Protein AF-A0AA41G3C0-F1 (afdb_monomer_lite)

Organism: NCBI:txid1429914

Structure (mmCIF, N/CA/C/O backbone):
data_AF-A0AA41G3C0-F1
#
_entry.id   AF-A0AA41G3C0-F1
#
loop_
_atom_site.group_PDB
_atom_site.id
_atom_site.type_symbol
_atom_site.label_atom_id
_atom_site.label_alt_id
_atom_site.label_comp_id
_atom_site.label_asym_id
_atom_site.label_entity_id
_atom_site.label_seq_id
_atom_site.pdbx_PDB_ins_code
_atom_site.Cartn_x
_atom_site.Cartn_y
_atom_site.Cartn_z
_atom_site.occupancy
_atom_site.B_iso_or_equiv
_atom_site.auth_seq_id
_atom_site.auth_comp_id
_atom_site.auth_asym_id
_atom_site.auth_atom_id
_atom_site.pdbx_PDB_model_num
ATOM 1 N N . MET A 1 1 ? -19.816 33.711 7.220 1.00 37.84 1 MET A N 1
ATOM 2 C CA . MET A 1 1 ? -20.482 32.609 7.944 1.00 37.84 1 MET A CA 1
ATOM 3 C C . MET A 1 1 ? -19.979 31.322 7.329 1.00 37.84 1 MET A C 1
ATOM 5 O O . MET A 1 1 ? -20.242 31.077 6.160 1.00 37.84 1 MET A O 1
ATOM 9 N N . ASN A 1 2 ? -19.125 30.618 8.066 1.00 38.97 2 ASN A N 1
ATOM 10 C CA . ASN A 1 2 ? -18.382 29.459 7.583 1.00 38.97 2 ASN A CA 1
ATOM 11 C C . ASN A 1 2 ? -19.329 28.260 7.511 1.00 38.97 2 ASN A C 1
ATOM 13 O O . ASN A 1 2 ? -20.022 27.975 8.482 1.00 38.97 2 ASN A O 1
ATOM 17 N N . SER A 1 3 ? -19.382 27.595 6.357 1.0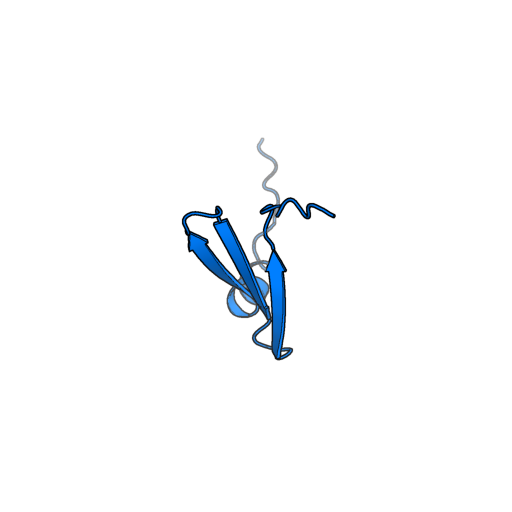0 44.81 3 SER A N 1
ATOM 18 C CA . SER A 1 3 ? -20.067 26.310 6.226 1.00 44.81 3 SER A CA 1
ATOM 19 C C . SER A 1 3 ? -19.192 25.244 6.874 1.00 44.81 3 SER A C 1
ATOM 21 O O . SER A 1 3 ? -18.139 24.892 6.344 1.00 44.81 3 SER A O 1
ATOM 23 N N . GLU A 1 4 ? -19.598 24.780 8.050 1.00 44.47 4 GLU A N 1
ATOM 24 C CA . GLU A 1 4 ? -19.014 23.613 8.699 1.00 44.47 4 GLU A CA 1
ATOM 25 C C . GLU A 1 4 ? -19.506 22.366 7.957 1.00 44.47 4 GLU A C 1
ATOM 27 O O . GLU A 1 4 ? -20.665 21.966 8.057 1.00 44.47 4 GLU A O 1
ATOM 32 N N . ASN A 1 5 ? -18.624 21.779 7.149 1.00 51.03 5 ASN A N 1
ATOM 33 C CA . ASN A 1 5 ? -18.854 20.476 6.541 1.00 51.03 5 ASN A CA 1
ATOM 34 C C . ASN A 1 5 ? -18.869 19.423 7.655 1.00 51.03 5 ASN A C 1
ATOM 36 O O . ASN A 1 5 ? -17.825 19.070 8.204 1.00 51.03 5 ASN A O 1
ATOM 40 N N . GLY A 1 6 ? -20.062 18.932 7.988 1.00 43.66 6 GLY A N 1
ATOM 41 C CA . GLY A 1 6 ? -20.265 17.819 8.906 1.00 43.66 6 GLY A CA 1
ATOM 42 C C . GLY A 1 6 ? -19.696 16.520 8.335 1.00 43.66 6 GLY A C 1
ATOM 43 O O . GLY A 1 6 ? -20.401 15.767 7.675 1.00 43.66 6 GLY A O 1
ATOM 44 N N . ALA A 1 7 ? -18.419 16.259 8.609 1.00 50.31 7 ALA A N 1
ATOM 45 C CA . ALA A 1 7 ? -17.732 14.993 8.343 1.00 50.31 7 ALA A CA 1
ATOM 46 C C . ALA A 1 7 ? -17.294 14.325 9.663 1.00 50.31 7 ALA A C 1
ATOM 48 O O . ALA A 1 7 ? -16.177 13.832 9.784 1.00 50.31 7 ALA A O 1
ATOM 49 N N . GLY A 1 8 ? -18.149 14.388 10.689 1.00 43.22 8 GLY A N 1
ATOM 50 C CA . GLY A 1 8 ? -17.748 14.138 12.078 1.00 43.22 8 GLY A CA 1
ATOM 51 C C . GLY A 1 8 ? -17.925 12.719 12.627 1.00 43.22 8 GLY A C 1
ATOM 52 O O . GLY A 1 8 ? -17.360 12.455 13.677 1.00 43.22 8 GLY A O 1
ATOM 53 N N . ASP A 1 9 ? -18.674 11.817 11.978 1.00 45.25 9 ASP A N 1
ATOM 54 C CA . ASP A 1 9 ? -19.148 10.601 12.684 1.00 45.25 9 ASP A CA 1
ATOM 55 C C . ASP A 1 9 ? -18.963 9.264 11.934 1.00 45.25 9 ASP A C 1
ATOM 57 O O . ASP A 1 9 ? -19.001 8.198 12.534 1.00 45.25 9 ASP A O 1
ATOM 61 N N . ALA A 1 10 ? -18.679 9.277 10.625 1.00 48.38 10 ALA A N 1
ATOM 62 C CA . ALA A 1 10 ? -18.450 8.046 9.844 1.00 48.38 10 ALA A CA 1
ATOM 63 C C . ALA A 1 10 ? -16.961 7.685 9.654 1.00 48.38 10 ALA A C 1
ATOM 65 O O . ALA A 1 10 ? -16.635 6.617 9.137 1.00 48.38 10 ALA A O 1
ATOM 66 N N . VAL A 1 11 ? -16.044 8.580 10.035 1.00 51.75 11 VAL A N 1
ATOM 67 C CA . VAL A 1 11 ? -14.603 8.446 9.750 1.00 51.75 11 VAL A CA 1
ATOM 68 C C . VAL A 1 11 ? -13.888 7.543 10.764 1.00 51.75 11 VAL A C 1
ATOM 70 O O . VAL A 1 11 ? -12.898 6.904 10.420 1.00 51.75 11 VAL A O 1
ATOM 73 N N . THR A 1 12 ? -14.412 7.423 11.984 1.00 50.03 12 THR A N 1
ATOM 74 C CA . THR A 1 12 ? -13.773 6.674 13.081 1.00 50.03 12 THR A CA 1
ATOM 75 C C . THR A 1 12 ? -13.886 5.153 12.922 1.00 50.03 12 T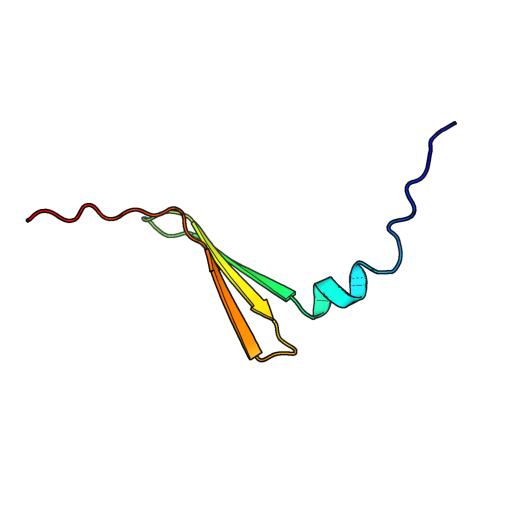HR A C 1
ATOM 77 O O . THR A 1 12 ? -12.949 4.428 13.241 1.00 50.03 12 THR A O 1
ATOM 80 N N . GLY A 1 13 ? -14.989 4.646 12.359 1.00 53.84 13 GLY A N 1
ATOM 81 C CA . GLY A 1 13 ? -15.160 3.204 12.122 1.00 53.84 13 GLY A CA 1
ATOM 82 C C . GLY A 1 13 ? -14.276 2.656 10.994 1.00 53.84 13 GLY A C 1
ATOM 83 O O . GLY A 1 13 ? -13.851 1.502 11.033 1.00 53.84 13 GLY A O 1
ATOM 84 N N . LEU A 1 14 ? -13.955 3.489 9.997 1.00 57.78 14 LEU A N 1
ATOM 85 C CA . LEU A 1 14 ? -13.049 3.119 8.905 1.00 57.78 14 LEU A CA 1
ATOM 86 C C . LEU A 1 14 ? -11.582 3.126 9.352 1.00 57.78 14 LEU A C 1
ATOM 88 O O . LEU A 1 14 ? -10.815 2.279 8.894 1.00 57.78 14 LEU A O 1
ATOM 92 N N . SER A 1 15 ? -11.193 4.040 10.250 1.00 63.09 15 SER A N 1
ATOM 93 C CA . SER A 1 15 ? -9.807 4.138 10.728 1.00 63.09 15 SER A CA 1
ATOM 94 C C . SER A 1 15 ? -9.353 2.931 11.553 1.00 63.09 15 SER A C 1
ATOM 96 O O . SER A 1 15 ? -8.174 2.596 11.513 1.00 63.09 15 SER A O 1
ATOM 98 N N . ASP A 1 16 ? -10.265 2.243 12.248 1.00 76.19 16 ASP A N 1
ATOM 99 C CA . ASP A 1 16 ? -9.921 1.025 13.001 1.00 76.19 16 ASP A CA 1
ATOM 100 C C . ASP A 1 16 ? -9.860 -0.225 12.106 1.00 76.19 16 ASP A C 1
ATOM 102 O O . ASP A 1 16 ? -9.100 -1.164 12.371 1.00 76.19 16 ASP A O 1
ATOM 106 N N . ARG A 1 17 ? -10.636 -0.235 11.014 1.00 88.62 17 ARG A N 1
ATOM 107 C CA . ARG A 1 17 ? -10.676 -1.338 10.044 1.00 88.62 17 ARG A CA 1
ATOM 108 C C . ARG A 1 17 ? -9.455 -1.349 9.134 1.00 88.62 17 ARG A C 1
ATOM 110 O O . ARG A 1 17 ? -8.887 -2.416 8.884 1.00 88.62 17 ARG A O 1
ATOM 117 N N . PHE A 1 18 ? -9.079 -0.185 8.610 1.00 91.62 18 PHE A N 1
ATOM 118 C CA . PHE A 1 18 ? -7.987 -0.069 7.653 1.00 91.62 18 PHE A CA 1
ATOM 119 C C . PHE A 1 18 ? -6.697 0.355 8.344 1.00 91.62 18 PHE A C 1
ATOM 121 O O . PHE A 1 18 ? -6.599 1.451 8.887 1.00 9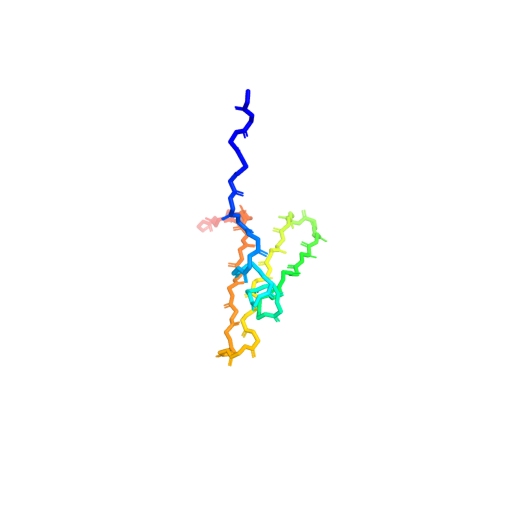1.62 18 PHE A O 1
ATOM 128 N N . ARG A 1 19 ? -5.672 -0.497 8.273 1.00 91.38 19 ARG A N 1
ATOM 129 C CA . ARG A 1 19 ? -4.316 -0.145 8.707 1.00 91.38 19 ARG A CA 1
ATOM 130 C C . ARG A 1 19 ? -3.469 0.243 7.508 1.00 91.38 19 ARG A C 1
ATOM 132 O O . ARG A 1 19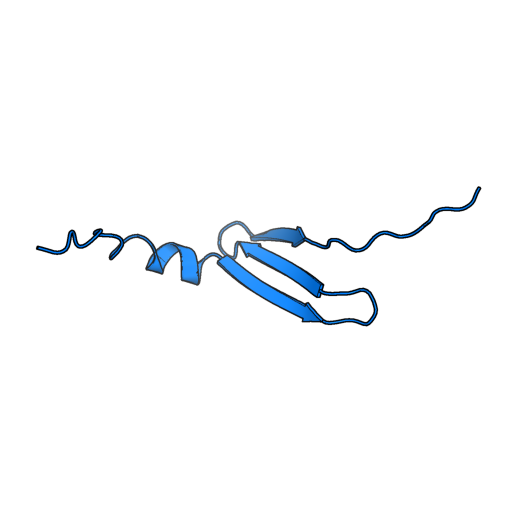 ? -3.325 -0.544 6.575 1.00 91.38 19 ARG A O 1
ATOM 139 N N . TRP A 1 20 ? -2.892 1.439 7.576 1.00 92.50 20 TRP A N 1
ATOM 140 C CA . TRP A 1 20 ? -1.882 1.910 6.636 1.00 92.50 20 TRP A CA 1
ATOM 141 C C . TRP A 1 20 ? -0.491 1.617 7.191 1.00 92.50 20 TRP A C 1
ATOM 143 O O . TRP A 1 20 ? -0.155 2.060 8.290 1.00 92.50 20 TRP A O 1
ATOM 153 N N . ILE A 1 21 ? 0.311 0.869 6.440 1.00 93.69 21 ILE A N 1
ATOM 154 C CA . ILE A 1 21 ? 1.700 0.568 6.784 1.00 93.69 21 ILE A CA 1
ATOM 155 C C . ILE A 1 21 ? 2.566 1.013 5.612 1.00 93.69 21 ILE A C 1
ATOM 157 O O . ILE A 1 21 ? 2.330 0.600 4.478 1.00 93.69 21 ILE A O 1
ATOM 161 N N . GLU A 1 22 ? 3.567 1.842 5.883 1.00 94.69 22 GLU A N 1
ATOM 162 C CA . GLU A 1 22 ? 4.493 2.345 4.871 1.00 94.69 22 GLU A CA 1
ATOM 163 C C . GLU A 1 22 ? 5.901 1.813 5.133 1.00 94.69 22 GLU A C 1
ATOM 165 O O . GLU A 1 22 ? 6.412 1.893 6.252 1.00 94.69 22 GLU A O 1
ATOM 170 N N . TYR A 1 23 ? 6.519 1.265 4.090 1.00 93.12 23 TYR A N 1
ATOM 171 C CA . TYR A 1 23 ? 7.904 0.820 4.090 1.00 93.12 23 TYR A CA 1
ATOM 172 C C . TYR A 1 23 ? 8.702 1.693 3.136 1.00 93.12 23 TYR A C 1
ATOM 174 O O . TYR A 1 23 ? 8.424 1.735 1.939 1.00 93.12 23 TYR A O 1
ATOM 182 N N . SER A 1 24 ? 9.719 2.362 3.661 1.00 91.62 24 SER A N 1
ATOM 183 C CA . SER A 1 24 ? 10.695 3.088 2.855 1.00 91.62 24 SER A CA 1
ATOM 184 C C . SER A 1 24 ? 11.894 2.173 2.602 1.00 91.62 24 SER A C 1
ATOM 186 O O . SER A 1 24 ? 12.543 1.734 3.551 1.00 91.62 24 SER A O 1
ATOM 188 N N . GLY A 1 25 ? 12.175 1.866 1.337 1.00 85.75 25 GLY A N 1
ATOM 189 C CA . GLY A 1 25 ? 13.373 1.135 0.919 1.00 85.75 25 GLY A CA 1
ATOM 190 C C . GLY A 1 25 ? 14.130 1.877 -0.179 1.00 85.75 25 GLY A C 1
ATOM 191 O O . GLY A 1 25 ? 13.682 2.917 -0.660 1.00 85.75 25 GLY A O 1
ATOM 192 N N . ASP A 1 26 ? 15.257 1.315 -0.616 1.00 87.75 26 ASP A N 1
ATOM 193 C CA . ASP A 1 26 ? 16.094 1.907 -1.675 1.00 87.75 26 ASP A CA 1
ATOM 194 C C . ASP A 1 26 ? 15.349 2.051 -3.016 1.00 87.75 26 ASP A C 1
ATOM 196 O O . ASP A 1 26 ? 15.680 2.899 -3.841 1.00 87.75 26 ASP A O 1
ATOM 200 N N . SER A 1 27 ? 14.315 1.233 -3.224 1.00 85.69 27 SER A N 1
ATOM 201 C CA . SER A 1 27 ? 13.454 1.221 -4.411 1.00 85.69 27 SER A CA 1
ATOM 202 C C . SER A 1 27 ? 12.268 2.193 -4.334 1.00 85.69 27 SER A C 1
ATOM 204 O O . SER A 1 27 ? 11.434 2.195 -5.233 1.00 85.69 27 SER A O 1
ATOM 206 N N . GLY A 1 28 ? 12.176 3.015 -3.287 1.00 89.75 28 GLY A N 1
ATOM 207 C CA . GLY A 1 28 ? 11.048 3.917 -3.055 1.00 89.75 28 GLY A CA 1
ATOM 208 C C . GLY A 1 28 ? 10.030 3.371 -2.046 1.00 89.75 28 GLY A C 1
ATOM 209 O O . GLY A 1 28 ? 10.247 2.313 -1.442 1.00 89.75 28 GLY A O 1
ATOM 210 N N . PRO A 1 29 ? 8.945 4.122 -1.792 1.00 93.00 29 PRO A N 1
ATOM 211 C CA . PRO A 1 29 ? 7.944 3.748 -0.808 1.00 93.00 29 PRO A CA 1
ATOM 212 C C . PRO A 1 29 ? 7.066 2.594 -1.305 1.00 93.00 29 PRO A C 1
ATOM 214 O O . PRO A 1 29 ? 6.644 2.529 -2.462 1.00 93.00 29 PRO A O 1
ATOM 217 N N . ILE A 1 30 ? 6.748 1.688 -0.386 1.00 94.88 30 ILE A N 1
ATOM 218 C CA . ILE A 1 30 ? 5.733 0.654 -0.565 1.00 94.88 30 ILE A CA 1
ATOM 219 C C . ILE A 1 30 ? 4.680 0.862 0.514 1.00 94.88 30 ILE A C 1
ATOM 221 O O . ILE A 1 30 ? 4.994 0.888 1.706 1.00 94.88 30 ILE A O 1
ATOM 225 N N . SER A 1 31 ? 3.424 0.975 0.100 1.00 94.81 31 SER A N 1
ATOM 226 C CA . SER A 1 31 ? 2.291 1.094 1.010 1.00 94.81 31 SER A CA 1
ATOM 227 C C . SER A 1 31 ? 1.499 -0.207 1.037 1.00 94.81 31 SER A C 1
ATOM 229 O O . SER A 1 31 ? 1.178 -0.786 -0.003 1.00 94.81 31 SER A O 1
ATOM 231 N N . ILE A 1 32 ? 1.168 -0.660 2.243 1.00 94.81 32 ILE A N 1
ATOM 232 C CA . ILE A 1 32 ? 0.260 -1.776 2.489 1.00 94.81 32 ILE A CA 1
ATOM 233 C C . ILE A 1 32 ? -0.995 -1.222 3.154 1.00 94.81 32 ILE A C 1
ATOM 235 O O . ILE A 1 32 ? -0.930 -0.591 4.210 1.00 94.81 32 ILE A O 1
ATOM 239 N N . ILE A 1 33 ? -2.140 -1.498 2.538 1.00 94.81 33 ILE A N 1
ATOM 240 C CA . ILE A 1 33 ? -3.460 -1.180 3.079 1.00 94.81 33 ILE A CA 1
ATOM 241 C C . ILE A 1 33 ? -4.067 -2.497 3.541 1.00 94.81 33 ILE A C 1
ATOM 243 O O . ILE A 1 33 ? -4.436 -3.326 2.712 1.00 94.81 33 ILE A O 1
ATOM 247 N N . GLN A 1 34 ? -4.150 -2.710 4.851 1.00 95.25 34 GLN A N 1
ATOM 248 C CA . GLN A 1 34 ? -4.716 -3.925 5.433 1.00 95.25 34 GLN A CA 1
ATOM 249 C C . GLN A 1 34 ? -6.157 -3.682 5.890 1.00 95.25 34 GLN A C 1
ATOM 251 O O . GLN A 1 34 ? -6.404 -2.802 6.707 1.00 95.25 34 GLN A O 1
ATOM 256 N N . ASP A 1 35 ? -7.088 -4.505 5.413 1.00 94.56 35 ASP A N 1
ATOM 257 C CA . ASP A 1 35 ? -8.465 -4.608 5.901 1.00 94.56 35 ASP A CA 1
ATOM 258 C C . ASP A 1 35 ? -8.524 -5.709 6.968 1.00 94.56 35 ASP A C 1
ATOM 260 O O . ASP A 1 35 ? -8.500 -6.905 6.648 1.00 94.56 35 ASP A O 1
ATOM 264 N N . THR A 1 36 ? -8.539 -5.309 8.242 1.00 90.25 36 THR A N 1
ATOM 265 C CA . THR A 1 36 ? -8.480 -6.244 9.380 1.00 90.25 36 THR A CA 1
ATOM 266 C C . THR A 1 36 ? -9.759 -7.063 9.553 1.00 90.25 36 THR A C 1
ATOM 268 O O . THR A 1 36 ? -9.702 -8.160 10.099 1.00 90.25 36 THR A O 1
ATOM 271 N N . GLU A 1 37 ? -10.890 -6.575 9.043 1.00 91.75 37 GLU A N 1
ATOM 272 C CA . GLU A 1 37 ? -12.195 -7.234 9.130 1.00 91.75 37 GLU A CA 1
ATOM 273 C C . GLU A 1 37 ? -12.322 -8.356 8.090 1.00 91.75 37 GLU A C 1
ATOM 275 O O . GLU A 1 37 ? -12.773 -9.460 8.391 1.00 91.75 37 GLU A O 1
ATOM 280 N N . ASN A 1 38 ? -11.889 -8.091 6.854 1.00 92.81 38 ASN A N 1
ATOM 281 C CA . ASN A 1 38 ? -12.061 -9.020 5.731 1.00 92.81 38 ASN A CA 1
ATOM 282 C C . ASN A 1 38 ? -10.844 -9.911 5.479 1.00 92.81 38 ASN A C 1
ATOM 284 O O . ASN A 1 38 ? -10.877 -10.732 4.561 1.00 92.81 38 ASN A O 1
ATOM 288 N N . HIS A 1 39 ? -9.775 -9.744 6.264 1.00 92.62 39 HIS A N 1
ATOM 289 C CA . HIS A 1 39 ? -8.488 -10.416 6.074 1.00 92.62 39 HIS A CA 1
ATOM 290 C C . HIS A 1 39 ? -7.924 -10.205 4.659 1.00 92.62 39 HIS A C 1
ATOM 292 O O . HIS A 1 39 ? -7.428 -11.133 4.019 1.00 92.62 39 HIS A O 1
ATOM 298 N N . ARG A 1 40 ? -8.031 -8.973 4.148 1.00 95.94 40 ARG A N 1
ATOM 299 C CA . ARG A 1 40 ? -7.533 -8.581 2.820 1.00 95.94 40 ARG A CA 1
ATOM 300 C C . ARG A 1 40 ? -6.429 -7.545 2.950 1.00 95.94 40 ARG A C 1
ATOM 302 O O . ARG A 1 40 ? -6.366 -6.814 3.935 1.00 95.94 40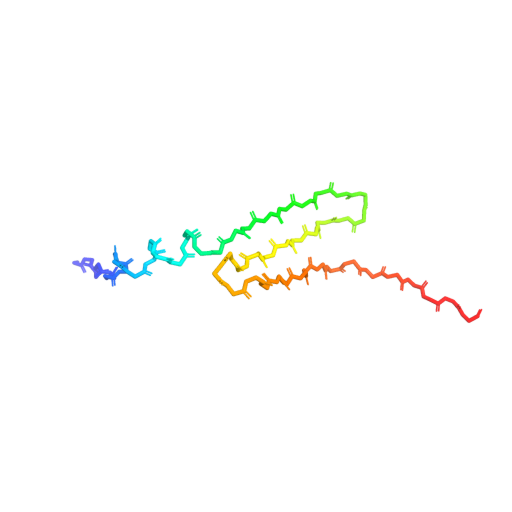 ARG A O 1
ATOM 309 N N . ALA A 1 41 ? -5.580 -7.472 1.935 1.00 95.25 41 ALA A N 1
ATOM 310 C CA . ALA A 1 41 ? -4.582 -6.424 1.828 1.00 95.25 41 ALA A CA 1
ATOM 311 C C . ALA A 1 41 ? -4.394 -6.002 0.371 1.00 95.25 41 ALA A C 1
ATOM 313 O O . ALA A 1 41 ? -4.502 -6.825 -0.541 1.00 95.25 41 ALA A O 1
ATOM 314 N N . TRP A 1 42 ? -4.080 -4.727 0.176 1.00 96.62 42 TRP A N 1
ATOM 315 C CA . TRP A 1 42 ? -3.611 -4.181 -1.091 1.00 96.62 42 TRP A CA 1
ATOM 316 C C . TRP A 1 42 ? -2.178 -3.699 -0.921 1.00 96.62 42 TRP A C 1
ATOM 318 O O . TRP A 1 42 ? -1.824 -3.148 0.122 1.00 96.62 42 TRP A O 1
ATOM 328 N N . VAL A 1 43 ? -1.373 -3.912 -1.956 1.00 94.81 43 VAL A N 1
ATOM 329 C CA . VAL A 1 43 ? -0.011 -3.388 -2.050 1.00 94.81 43 VAL A CA 1
ATOM 330 C C . VAL A 1 43 ? -0.005 -2.321 -3.130 1.00 94.81 43 VAL A C 1
ATOM 332 O O . VAL A 1 43 ? -0.513 -2.544 -4.229 1.00 94.81 43 VAL A O 1
ATOM 335 N N . GLN A 1 44 ? 0.573 -1.172 -2.809 1.00 94.19 44 GLN A N 1
ATOM 336 C CA . GLN A 1 44 ? 0.773 -0.069 -3.731 1.00 94.19 44 GLN A CA 1
ATOM 337 C C . GLN A 1 44 ? 2.258 0.290 -3.762 1.00 94.19 44 GLN A C 1
ATOM 339 O O . GLN A 1 44 ? 2.888 0.476 -2.722 1.00 94.19 44 GLN A O 1
ATOM 344 N N . SER A 1 45 ? 2.807 0.384 -4.967 1.00 93.44 45 SER A N 1
ATOM 345 C CA . SER A 1 45 ? 4.147 0.896 -5.237 1.00 93.44 45 SER A CA 1
ATOM 346 C C . SER A 1 45 ? 4.159 1.495 -6.640 1.00 93.44 45 SER A C 1
ATOM 348 O O . SER A 1 45 ? 3.417 1.044 -7.515 1.00 93.44 45 SER A O 1
ATOM 350 N N . ASP A 1 46 ? 4.978 2.516 -6.840 1.00 91.44 46 ASP A N 1
ATOM 351 C CA . ASP A 1 46 ? 5.278 3.129 -8.132 1.00 91.44 46 ASP A CA 1
ATOM 352 C C . ASP A 1 46 ? 6.623 2.652 -8.707 1.0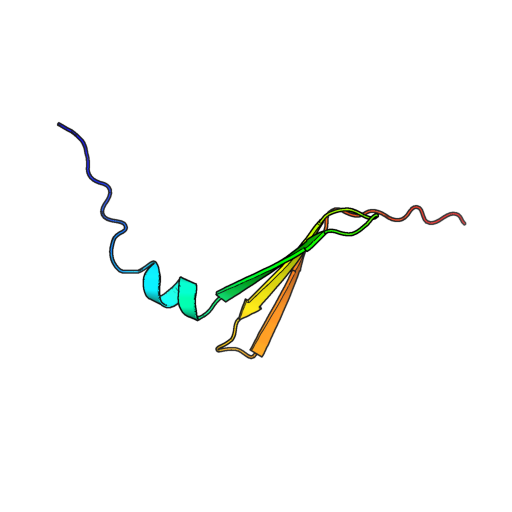0 91.44 46 ASP A C 1
ATOM 354 O O . ASP A 1 46 ? 7.050 3.125 -9.761 1.00 91.44 46 ASP A O 1
ATOM 358 N N . PHE A 1 47 ? 7.283 1.696 -8.044 1.00 90.19 47 PHE A N 1
ATOM 359 C CA . PHE A 1 47 ? 8.571 1.171 -8.471 1.00 90.19 47 PHE A CA 1
ATOM 360 C C . PHE A 1 47 ? 8.457 0.381 -9.779 1.00 90.19 47 PHE A C 1
ATOM 362 O O . PHE A 1 47 ? 7.641 -0.534 -9.918 1.00 90.19 47 PHE A O 1
ATOM 369 N N . VAL A 1 48 ? 9.330 0.706 -10.733 1.00 90.00 48 VAL A N 1
ATOM 370 C CA . VAL A 1 48 ? 9.388 0.074 -12.055 1.00 90.00 48 VAL A CA 1
ATOM 371 C C . VAL A 1 48 ? 10.738 -0.613 -12.227 1.00 90.00 48 VAL A C 1
ATOM 373 O O . VAL A 1 48 ? 11.786 0.001 -12.034 1.00 90.00 48 VAL A O 1
ATOM 376 N N . VAL A 1 49 ? 10.712 -1.883 -12.638 1.00 88.50 49 VAL A N 1
ATOM 377 C CA . VAL A 1 49 ? 11.908 -2.641 -13.029 1.00 88.50 49 VAL A CA 1
ATOM 378 C C . VAL A 1 49 ? 11.971 -2.717 -14.548 1.00 88.50 49 VAL A C 1
ATOM 380 O O . VAL A 1 49 ? 11.022 -3.166 -15.190 1.00 88.50 49 VAL A O 1
ATOM 383 N N . ASP A 1 50 ? 13.100 -2.300 -15.116 1.00 89.75 50 ASP A N 1
ATOM 384 C CA . ASP A 1 50 ? 13.379 -2.459 -16.541 1.00 89.75 50 ASP A CA 1
ATOM 385 C C . ASP A 1 50 ? 13.672 -3.935 -16.863 1.00 89.75 50 ASP A C 1
ATOM 387 O O . ASP A 1 50 ? 14.555 -4.551 -16.259 1.00 89.75 50 ASP A O 1
ATOM 391 N N . VAL A 1 51 ? 12.930 -4.509 -17.811 1.00 88.56 51 VAL A N 1
ATOM 392 C CA . VAL A 1 51 ? 13.111 -5.892 -18.270 1.00 88.56 51 VAL A CA 1
ATOM 393 C C . VAL A 1 51 ? 13.804 -5.882 -19.628 1.00 88.56 51 VAL A C 1
ATOM 395 O O . VAL A 1 51 ? 13.185 -5.647 -20.665 1.00 88.56 51 VAL A O 1
ATOM 398 N N . ARG A 1 52 ? 15.118 -6.129 -19.631 1.00 82.38 52 ARG A N 1
ATOM 399 C CA . ARG A 1 52 ? 15.866 -6.314 -20.882 1.00 82.38 52 ARG A CA 1
ATOM 400 C C . ARG A 1 52 ? 15.552 -7.695 -21.487 1.00 82.38 52 ARG A C 1
ATOM 402 O O . ARG A 1 52 ? 15.402 -8.637 -20.707 1.00 82.38 52 ARG A O 1
ATOM 409 N N . PRO A 1 53 ? 15.456 -7.816 -22.825 1.00 73.62 53 PRO A N 1
ATOM 410 C CA . PRO A 1 53 ? 15.290 -9.101 -23.509 1.00 73.62 53 PRO A CA 1
ATOM 411 C C . PRO A 1 53 ? 16.460 -10.064 -23.289 1.00 73.62 53 PRO A C 1
ATOM 413 O O . PRO A 1 53 ? 17.607 -9.575 -23.146 1.00 73.62 53 PRO A O 1
#

Radius of gyration: 17.49 Å; chains: 1; bounding box: 37×43×37 Å

Sequence (53 aa):
MNSENGAGDAVTGLSDRFRWIEYSGDSGPISIIQDTENHRAWVQSDFVVDVRP

Foldseek 3Di:
DDPDDPPDPPVVVVPVQWDWDWDQDPQGIKIWIAGNVVRDIDIDDPGDDDDDD

Secondary structure (DSSP, 8-state):
--------SSHHHHHHHEEEEEEEETTEEEEEEEETTTTEEEEEE--------

pLDDT: mean 78.89, std 19.97, range [37.84, 96.62]